Protein AF-A0A7D3X3Q4-F1 (afdb_monomer)

Structure (mmCIF, N/CA/C/O backb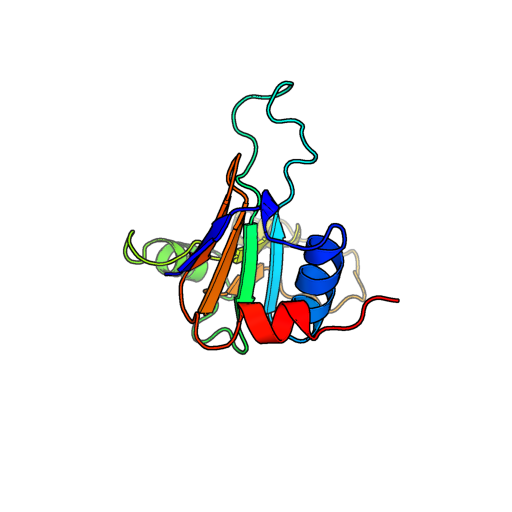one):
data_AF-A0A7D3X3Q4-F1
#
_entry.id   AF-A0A7D3X3Q4-F1
#
loop_
_atom_site.group_PDB
_atom_site.id
_atom_site.type_symbol
_atom_site.label_atom_id
_atom_site.label_alt_id
_atom_site.label_comp_id
_atom_site.label_asym_id
_atom_site.label_entity_id
_atom_site.label_seq_id
_atom_site.pdbx_PDB_ins_code
_atom_site.Cartn_x
_atom_site.Cartn_y
_atom_site.Cartn_z
_atom_site.occupancy
_atom_site.B_iso_or_equiv
_atom_site.auth_seq_id
_atom_site.auth_comp_id
_atom_site.auth_asym_id
_atom_site.auth_atom_id
_atom_site.pdbx_PDB_model_num
ATOM 1 N N . MET A 1 1 ? -12.467 11.290 3.700 1.00 89.56 1 MET A N 1
ATOM 2 C CA . MET A 1 1 ? -11.559 10.826 4.772 1.00 89.56 1 MET A CA 1
ATOM 3 C C . MET A 1 1 ? -12.382 10.516 6.009 1.00 89.56 1 MET A C 1
ATOM 5 O O . MET A 1 1 ? -13.394 11.176 6.209 1.00 89.56 1 MET A O 1
ATOM 9 N N . LEU A 1 2 ? -11.972 9.525 6.794 1.00 95.56 2 LEU A N 1
ATOM 10 C CA . LEU A 1 2 ? -12.601 9.103 8.043 1.00 95.56 2 LEU A CA 1
ATOM 11 C C . LEU A 1 2 ? -11.496 8.882 9.080 1.00 95.56 2 LEU A C 1
ATOM 13 O O . LEU A 1 2 ? -10.540 8.170 8.793 1.00 95.56 2 LEU A O 1
ATOM 17 N N . THR A 1 3 ? -11.635 9.459 10.270 1.00 97.50 3 THR A N 1
ATOM 18 C CA . THR A 1 3 ? -10.692 9.254 11.378 1.00 97.50 3 THR A CA 1
ATOM 19 C C . THR A 1 3 ? -11.380 8.470 12.483 1.00 97.50 3 THR A C 1
ATOM 21 O O . THR A 1 3 ? -12.476 8.833 12.907 1.00 97.50 3 THR A O 1
ATOM 24 N N . VAL A 1 4 ? -10.737 7.404 12.951 1.00 97.56 4 VAL A N 1
ATOM 25 C CA . VAL A 1 4 ? -11.272 6.489 13.963 1.00 97.56 4 VAL A CA 1
ATOM 26 C C . VAL A 1 4 ? -10.280 6.395 15.123 1.00 97.56 4 VAL A C 1
ATOM 28 O O . VAL A 1 4 ? -9.109 6.114 14.873 1.00 97.56 4 VAL A O 1
ATOM 31 N N . PRO A 1 5 ? -10.685 6.602 16.386 1.00 98.06 5 PRO A N 1
ATOM 32 C CA . PRO A 1 5 ? -9.786 6.412 17.523 1.00 98.06 5 PRO A CA 1
ATOM 33 C C . PRO A 1 5 ? -9.302 4.960 17.610 1.00 98.06 5 PRO A C 1
ATOM 35 O O . PRO A 1 5 ? -10.125 4.042 17.606 1.00 98.06 5 PRO A O 1
ATOM 38 N N . LEU A 1 6 ? -7.994 4.728 17.760 1.00 96.81 6 LEU A N 1
ATOM 39 C CA . LEU A 1 6 ? -7.444 3.370 17.882 1.00 96.81 6 LEU A CA 1
ATOM 40 C C . LEU A 1 6 ? -8.015 2.634 19.097 1.00 96.81 6 LEU A C 1
ATOM 42 O O . LEU A 1 6 ? -8.265 1.438 19.022 1.00 96.81 6 LEU A O 1
ATOM 46 N N . ALA A 1 7 ? -8.302 3.356 20.184 1.00 97.19 7 ALA A N 1
ATOM 47 C CA . ALA A 1 7 ? -8.920 2.800 21.388 1.00 97.19 7 ALA A CA 1
ATOM 48 C C . ALA A 1 7 ? -10.34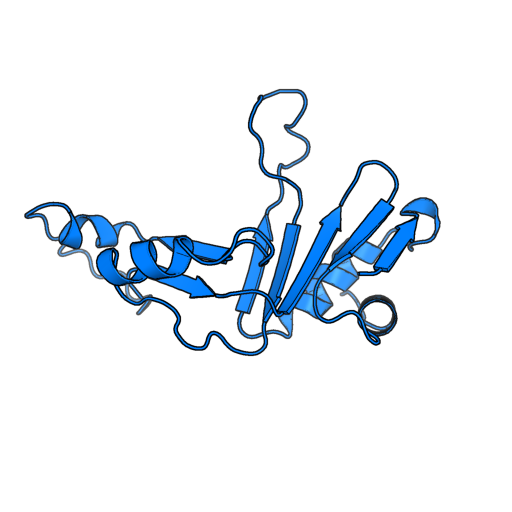8 2.256 21.171 1.00 97.19 7 ALA A C 1
ATOM 50 O O . ALA A 1 7 ? -10.846 1.516 22.013 1.00 97.19 7 ALA A O 1
ATOM 51 N N . SER A 1 8 ? -11.011 2.624 20.068 1.00 97.50 8 SER A N 1
ATOM 52 C CA . SER A 1 8 ? -12.341 2.111 19.706 1.00 97.50 8 SER A CA 1
ATOM 53 C C . SER A 1 8 ? -12.295 0.867 18.813 1.00 97.50 8 SER A C 1
ATOM 55 O O . SER A 1 8 ? -13.331 0.253 18.563 1.00 97.50 8 SER A O 1
ATOM 57 N N . LEU A 1 9 ? -11.109 0.496 18.321 1.00 97.88 9 LEU A N 1
ATOM 58 C CA . LEU A 1 9 ? -10.913 -0.652 17.445 1.00 97.88 9 LEU A CA 1
ATOM 59 C C . LEU A 1 9 ? -10.594 -1.907 18.271 1.00 97.88 9 LEU A C 1
ATOM 61 O O . LEU A 1 9 ? -9.938 -1.813 19.311 1.00 97.88 9 LEU A O 1
ATOM 65 N N . PRO A 1 10 ? -11.024 -3.098 17.820 1.00 97.38 10 PRO A N 1
ATOM 66 C CA . PRO A 1 10 ? -10.686 -4.339 18.502 1.00 97.38 10 PRO A CA 1
ATOM 67 C C . PRO A 1 10 ? -9.179 -4.626 18.414 1.00 97.38 10 PRO A C 1
ATOM 69 O O . PRO A 1 10 ? -8.492 -4.185 17.490 1.00 97.38 10 PRO A O 1
ATOM 72 N N . ALA A 1 11 ? -8.652 -5.401 19.364 1.00 96.06 11 ALA A N 1
ATOM 73 C CA . ALA A 1 11 ? -7.217 -5.698 19.446 1.00 96.06 11 ALA A CA 1
ATOM 74 C C . ALA A 1 11 ? -6.664 -6.416 18.197 1.00 96.06 11 ALA A C 1
ATOM 76 O O . ALA A 1 11 ? -5.496 -6.252 17.846 1.00 96.06 11 ALA A O 1
ATOM 77 N N . ASP A 1 12 ? -7.508 -7.179 17.502 1.00 96.94 12 ASP A N 1
ATOM 78 C CA . ASP A 1 12 ? -7.184 -7.911 16.276 1.00 96.94 12 ASP A CA 1
ATOM 79 C C . ASP A 1 12 ? -7.408 -7.090 14.991 1.00 96.94 12 ASP A C 1
ATOM 81 O O . ASP A 1 12 ? -7.201 -7.602 13.889 1.00 96.94 12 ASP A O 1
ATOM 85 N N . PHE A 1 13 ? -7.773 -5.806 15.100 1.00 97.69 13 PHE A N 1
ATOM 86 C CA . PHE A 1 13 ? -8.120 -4.954 13.960 1.00 97.69 13 PHE A CA 1
ATOM 87 C C . PHE A 1 13 ? -7.070 -4.978 12.846 1.00 97.69 13 PHE A C 1
ATOM 89 O O . PHE A 1 13 ? -7.409 -5.046 11.669 1.00 97.69 13 PHE A O 1
ATOM 96 N N . ARG A 1 14 ? -5.780 -4.945 13.201 1.00 96.00 14 ARG A N 1
ATOM 97 C CA . ARG A 1 14 ? -4.693 -4.975 12.212 1.00 96.00 14 ARG A CA 1
ATOM 98 C C . ARG A 1 14 ? -4.703 -6.267 11.395 1.00 96.00 14 ARG A C 1
ATOM 100 O O . ARG A 1 14 ? -4.497 -6.204 10.189 1.00 96.00 14 ARG A O 1
ATOM 107 N N . ALA A 1 15 ? -4.936 -7.413 12.033 1.00 97.50 15 ALA A N 1
ATOM 108 C CA . ALA A 1 15 ? -5.011 -8.692 11.335 1.00 97.50 15 ALA A CA 1
ATOM 109 C C . ALA A 1 15 ? -6.210 -8.707 10.377 1.00 97.50 15 ALA A C 1
ATOM 111 O O . ALA A 1 15 ? -6.056 -9.071 9.214 1.00 97.50 15 ALA A O 1
ATOM 112 N N . ARG A 1 16 ? -7.365 -8.196 10.825 1.00 98.56 16 ARG A N 1
ATOM 113 C CA . ARG A 1 16 ? -8.559 -8.059 9.981 1.00 98.56 16 ARG A CA 1
ATOM 114 C C . ARG A 1 16 ? -8.313 -7.137 8.792 1.00 98.56 16 ARG A C 1
ATOM 116 O O . ARG A 1 16 ? -8.665 -7.479 7.671 1.00 98.56 16 ARG A O 1
ATOM 123 N N . ALA A 1 17 ? -7.652 -6.001 9.014 1.00 98.31 17 ALA A N 1
ATOM 124 C CA . ALA A 1 17 ? -7.313 -5.046 7.962 1.00 98.31 17 ALA A CA 1
ATOM 125 C C . ALA A 1 17 ? -6.370 -5.655 6.916 1.00 98.31 17 ALA A C 1
ATOM 127 O O . ALA A 1 17 ? -6.576 -5.455 5.723 1.00 98.31 17 ALA A O 1
ATOM 128 N N . LEU A 1 18 ? -5.364 -6.424 7.345 1.00 98.00 18 LEU A N 1
ATOM 129 C CA . LEU A 1 18 ? -4.461 -7.128 6.430 1.00 98.00 18 LEU A CA 1
ATOM 130 C C . LEU A 1 18 ? -5.197 -8.207 5.629 1.00 98.00 18 LEU A C 1
ATOM 132 O O . LEU A 1 18 ? -4.995 -8.303 4.422 1.00 98.00 18 LEU A O 1
ATOM 136 N N . GLN A 1 19 ? -6.085 -8.969 6.270 1.00 98.25 19 GLN A N 1
ATOM 137 C CA . GLN A 1 19 ? -6.875 -9.999 5.599 1.00 98.25 19 GLN A CA 1
ATOM 138 C C . GLN A 1 19 ? -7.885 -9.404 4.608 1.00 98.25 19 GLN A C 1
ATOM 140 O O . GLN A 1 19 ? -8.053 -9.923 3.508 1.00 98.25 19 GLN A O 1
ATOM 145 N N . TRP A 1 20 ? -8.516 -8.287 4.968 1.00 98.25 20 TRP A N 1
ATOM 146 C CA . TRP A 1 20 ? -9.388 -7.517 4.084 1.00 98.25 20 TRP A CA 1
ATOM 147 C C . TRP A 1 20 ? -8.605 -7.007 2.871 1.00 98.25 20 TRP A C 1
ATOM 149 O O . TRP A 1 20 ? -9.015 -7.197 1.729 1.00 98.25 20 TRP A O 1
ATOM 159 N N . ALA A 1 21 ? -7.432 -6.419 3.106 1.00 98.19 21 ALA A N 1
ATOM 160 C CA . ALA A 1 21 ? -6.597 -5.875 2.045 1.00 98.19 21 ALA A CA 1
ATOM 161 C C . ALA A 1 21 ? -6.022 -6.952 1.112 1.00 98.19 21 ALA A C 1
ATOM 163 O O . ALA A 1 21 ? -5.812 -6.686 -0.069 1.00 98.19 21 ALA A O 1
ATOM 164 N N . ALA A 1 22 ? -5.810 -8.174 1.604 1.00 97.31 22 ALA A N 1
ATOM 165 C CA . ALA A 1 22 ? -5.371 -9.310 0.794 1.00 97.31 22 ALA A CA 1
ATOM 166 C C . ALA A 1 22 ? -6.402 -9.746 -0.267 1.00 97.31 22 ALA A C 1
ATOM 168 O O . ALA A 1 22 ? -6.058 -10.501 -1.173 1.00 97.31 22 ALA A O 1
ATOM 169 N N . GLN A 1 23 ? -7.649 -9.266 -0.189 1.00 97.00 23 GLN A N 1
ATOM 170 C CA . GLN A 1 23 ? -8.676 -9.511 -1.207 1.00 97.00 23 GLN A CA 1
ATOM 171 C C . GLN A 1 23 ? -8.496 -8.638 -2.460 1.00 97.00 23 GLN A C 1
ATOM 173 O O . GLN A 1 23 ? -9.148 -8.879 -3.476 1.00 97.00 23 GLN A O 1
ATOM 178 N N . PHE A 1 24 ? -7.625 -7.625 -2.406 1.00 97.94 24 PHE A N 1
ATOM 179 C CA . PHE A 1 24 ? -7.375 -6.715 -3.518 1.00 97.94 24 PHE A CA 1
ATOM 180 C C . PHE A 1 24 ? -6.197 -7.200 -4.373 1.00 97.94 24 PHE A C 1
ATOM 182 O O . PHE A 1 24 ? -5.169 -7.608 -3.828 1.00 97.94 24 PHE A O 1
ATOM 189 N N . PRO A 1 25 ? -6.283 -7.092 -5.713 1.00 97.06 25 PRO A N 1
ATOM 190 C CA . PRO A 1 25 ? -5.182 -7.453 -6.607 1.00 97.06 25 PRO A CA 1
ATOM 191 C C . PRO A 1 25 ? -3.965 -6.532 -6.449 1.00 97.06 25 PRO A C 1
ATOM 193 O O . PRO A 1 25 ? -2.845 -6.924 -6.777 1.00 97.06 25 PRO A O 1
ATOM 196 N N . HIS A 1 26 ? -4.164 -5.313 -5.941 1.00 97.88 26 HIS A N 1
ATOM 197 C CA . HIS A 1 26 ? -3.084 -4.404 -5.588 1.00 97.88 26 HIS A CA 1
ATOM 198 C C . HIS A 1 26 ? -3.191 -4.038 -4.115 1.00 97.88 26 HIS A C 1
ATOM 200 O O . HIS A 1 26 ? -4.142 -3.384 -3.687 1.00 97.88 26 HIS A O 1
ATOM 206 N N . CYS A 1 27 ? -2.196 -4.471 -3.349 1.00 97.62 27 CYS A N 1
ATOM 207 C CA . CYS A 1 27 ? -2.094 -4.246 -1.920 1.00 97.62 27 CYS A CA 1
ATOM 208 C C . CYS A 1 27 ? -0.630 -3.981 -1.566 1.00 97.62 27 CYS A C 1
ATOM 210 O O . CYS A 1 27 ? 0.268 -4.689 -2.025 1.00 97.62 27 CYS A O 1
ATOM 212 N N . ALA A 1 28 ? -0.388 -2.957 -0.755 1.00 97.38 28 ALA A N 1
ATOM 213 C CA . ALA A 1 28 ? 0.925 -2.661 -0.207 1.00 97.38 28 ALA A CA 1
ATOM 214 C C . ALA A 1 28 ? 0.802 -2.305 1.271 1.00 97.38 28 ALA A C 1
ATOM 216 O O . ALA A 1 28 ? -0.050 -1.504 1.661 1.00 97.38 28 ALA A O 1
ATOM 217 N N . TYR A 1 29 ? 1.685 -2.882 2.083 1.00 96.81 29 TYR A N 1
ATOM 218 C CA . TYR A 1 29 ? 1.764 -2.597 3.505 1.00 96.81 29 TYR A CA 1
ATOM 219 C C . TYR A 1 29 ? 3.175 -2.163 3.891 1.00 96.81 29 TYR A C 1
ATOM 221 O O . TYR A 1 29 ? 4.121 -2.947 3.835 1.00 96.81 29 TYR A O 1
ATOM 229 N N . TYR A 1 30 ? 3.305 -0.904 4.294 1.00 94.19 30 TYR A N 1
ATOM 230 C CA . TYR A 1 30 ? 4.548 -0.314 4.766 1.00 94.19 30 TYR A CA 1
ATOM 231 C C . TYR A 1 30 ? 4.523 -0.285 6.291 1.00 94.19 30 TYR A C 1
ATOM 233 O O . TYR A 1 30 ? 3.704 0.407 6.895 1.00 94.19 30 TYR A O 1
ATOM 241 N N . GLU A 1 31 ? 5.413 -1.048 6.919 1.00 91.50 31 GLU A N 1
ATOM 242 C CA . GLU A 1 31 ? 5.515 -1.169 8.372 1.00 91.50 31 GLU A CA 1
ATOM 243 C C . GLU A 1 31 ? 6.915 -0.740 8.838 1.00 91.50 31 GLU A C 1
ATOM 245 O O . GLU A 1 31 ? 7.895 -1.405 8.501 1.00 91.50 31 GLU A O 1
ATOM 250 N N . PRO A 1 32 ? 7.039 0.330 9.646 1.00 89.44 32 PRO A N 1
ATOM 251 C CA . PRO A 1 32 ? 8.327 0.757 10.196 1.00 89.44 32 PRO A CA 1
ATOM 252 C C . PRO A 1 32 ? 8.884 -0.173 11.287 1.00 89.44 32 PRO A C 1
ATOM 254 O O . PRO A 1 32 ? 9.965 0.088 11.809 1.00 89.44 32 PRO A O 1
ATOM 257 N N . ASN A 1 33 ? 8.155 -1.221 11.682 1.00 87.25 33 ASN A N 1
ATOM 258 C CA . ASN A 1 33 ? 8.521 -2.189 12.721 1.00 87.25 33 ASN A CA 1
ATOM 259 C C . ASN A 1 33 ? 8.849 -1.527 14.068 1.00 87.25 33 ASN A C 1
ATOM 261 O O . ASN A 1 33 ? 9.713 -1.985 14.810 1.00 87.25 33 ASN A O 1
ATOM 265 N N . ASN A 1 34 ? 8.155 -0.428 14.380 1.00 80.25 34 ASN A N 1
ATOM 266 C CA . ASN A 1 34 ? 8.379 0.395 15.574 1.00 80.25 34 ASN A CA 1
ATOM 267 C C . ASN A 1 34 ? 9.832 0.907 15.725 1.00 80.25 34 ASN A C 1
ATOM 269 O O . ASN A 1 34 ? 10.247 1.276 16.820 1.00 80.25 34 ASN A O 1
ATOM 273 N N . LEU A 1 35 ? 10.596 0.994 14.629 1.00 81.88 35 LEU A N 1
ATOM 274 C CA . LEU A 1 35 ? 11.981 1.492 14.621 1.00 81.88 35 LEU A CA 1
ATOM 275 C C . LEU A 1 35 ? 12.078 3.026 14.572 1.00 81.88 35 LEU A C 1
ATOM 277 O O . LEU A 1 35 ? 13.153 3.589 14.390 1.00 81.88 35 LEU A O 1
ATOM 281 N N . GLN A 1 36 ? 10.958 3.723 14.762 1.00 72.00 36 GLN A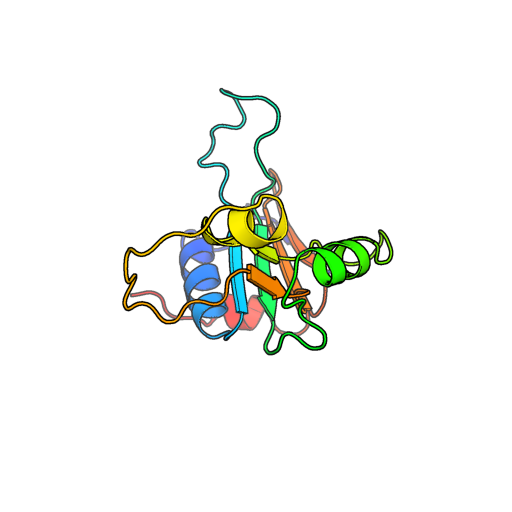 N 1
ATOM 282 C CA . GLN A 1 36 ? 10.887 5.187 14.720 1.00 72.00 36 GLN A CA 1
ATOM 283 C C . GLN A 1 36 ? 11.795 5.851 15.766 1.00 72.00 36 GLN A C 1
ATOM 285 O O . GLN A 1 36 ? 12.304 6.942 15.531 1.00 72.00 36 GLN A O 1
ATOM 290 N N . ALA A 1 37 ? 12.026 5.186 16.903 1.00 70.94 37 ALA A N 1
ATOM 291 C CA . ALA A 1 37 ? 12.923 5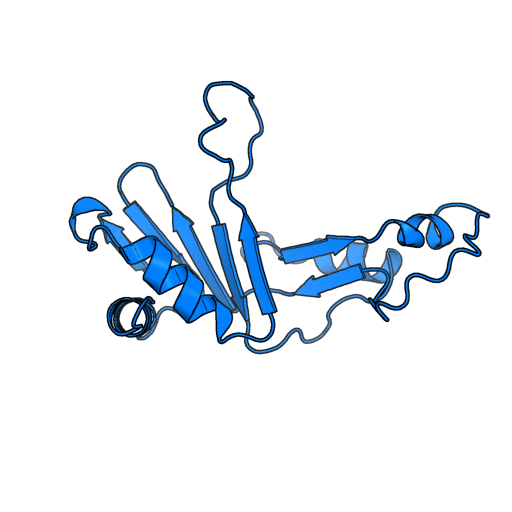.672 17.950 1.00 70.94 37 ALA A CA 1
ATOM 292 C C . ALA A 1 37 ? 14.412 5.396 17.664 1.00 70.94 37 ALA A C 1
ATOM 294 O O . ALA A 1 37 ? 15.269 6.080 18.216 1.00 70.94 37 ALA A O 1
ATOM 295 N N . SER A 1 38 ? 14.733 4.396 16.834 1.00 73.00 38 SER A N 1
ATOM 296 C CA . SER A 1 38 ? 16.111 3.958 16.567 1.00 73.00 38 SER A CA 1
ATOM 297 C C . SER A 1 38 ? 16.678 4.476 15.244 1.00 73.00 38 SER A C 1
ATOM 299 O O . SER A 1 38 ? 17.895 4.467 15.072 1.00 73.00 38 SER A O 1
ATOM 301 N N . ALA A 1 39 ? 15.832 4.959 14.329 1.00 70.75 39 ALA A N 1
ATOM 302 C CA . ALA A 1 39 ? 16.259 5.583 13.084 1.00 70.75 39 ALA A CA 1
ATOM 303 C C . ALA A 1 39 ? 15.300 6.704 12.654 1.00 70.75 39 ALA A C 1
ATOM 305 O O . ALA A 1 39 ? 14.097 6.496 12.472 1.00 70.75 39 ALA A O 1
ATOM 306 N N . ALA A 1 40 ? 15.853 7.899 12.437 1.00 67.44 40 ALA A N 1
ATOM 307 C CA . ALA A 1 40 ? 15.136 8.971 11.758 1.00 67.44 40 ALA A CA 1
ATOM 308 C C . ALA A 1 40 ? 14.845 8.573 10.298 1.00 67.44 40 ALA A C 1
ATOM 310 O O . ALA A 1 40 ? 15.640 7.875 9.670 1.00 67.44 40 ALA A O 1
ATOM 311 N N . GLY A 1 41 ? 13.714 9.028 9.751 1.00 69.19 41 GLY A N 1
ATOM 312 C CA . GLY A 1 41 ? 13.346 8.778 8.350 1.00 69.19 41 GLY A CA 1
ATOM 313 C C . GLY A 1 41 ? 12.669 7.431 8.073 1.00 69.19 41 GLY A C 1
ATOM 314 O O . GLY A 1 41 ? 12.592 7.018 6.920 1.00 69.19 41 GLY A O 1
ATOM 315 N N . THR A 1 42 ? 12.163 6.740 9.099 1.00 78.12 42 THR A N 1
ATOM 316 C CA . THR A 1 42 ? 11.300 5.565 8.892 1.00 78.12 42 THR A CA 1
ATOM 317 C C . THR A 1 42 ? 9.985 5.953 8.211 1.00 78.12 42 THR A C 1
ATOM 319 O O . THR A 1 42 ? 9.465 7.054 8.390 1.00 78.12 42 THR A O 1
ATOM 322 N N . PHE A 1 43 ? 9.440 5.037 7.411 1.00 81.44 43 PHE A N 1
ATOM 323 C CA . PHE A 1 43 ? 8.195 5.271 6.685 1.00 81.44 43 PHE A CA 1
ATOM 324 C C . PHE A 1 43 ? 6.986 5.341 7.630 1.00 81.44 43 PHE A C 1
ATOM 326 O O . PHE A 1 43 ? 6.920 4.640 8.644 1.00 81.44 43 PHE A O 1
ATOM 333 N N . THR A 1 44 ? 5.989 6.151 7.269 1.00 87.00 44 THR A N 1
ATOM 334 C CA . THR A 1 44 ? 4.671 6.130 7.919 1.00 87.00 44 THR A CA 1
ATOM 335 C C . THR A 1 44 ? 4.035 4.755 7.740 1.00 87.00 44 THR A C 1
ATOM 337 O O . THR A 1 44 ? 4.034 4.216 6.632 1.00 87.00 44 THR A O 1
ATOM 340 N N . ARG A 1 45 ? 3.455 4.197 8.813 1.00 92.94 45 ARG A N 1
ATOM 341 C CA . ARG A 1 45 ? 2.710 2.938 8.717 1.00 92.94 45 ARG A CA 1
ATOM 342 C C . ARG A 1 45 ? 1.476 3.142 7.834 1.00 92.94 45 ARG A C 1
ATOM 344 O O . ARG A 1 45 ? 0.570 3.890 8.208 1.00 92.94 45 ARG A O 1
ATOM 351 N N . LEU A 1 46 ? 1.450 2.462 6.692 1.00 96.31 46 LEU A N 1
ATOM 352 C CA . LEU A 1 46 ? 0.451 2.629 5.637 1.00 96.31 46 LEU A CA 1
ATOM 353 C C . LEU A 1 46 ? 0.021 1.267 5.092 1.00 96.31 46 LEU A C 1
ATOM 355 O O . LEU A 1 46 ? 0.867 0.461 4.722 1.00 96.31 46 LEU A O 1
ATOM 359 N N . LEU A 1 47 ? -1.287 1.049 4.985 1.00 98.06 47 LEU A N 1
ATOM 360 C CA . LEU A 1 47 ? -1.893 -0.020 4.192 1.00 98.06 47 LEU A CA 1
ATOM 361 C C . LEU A 1 47 ? -2.670 0.612 3.039 1.00 98.06 47 LEU A C 1
ATOM 363 O O . LEU A 1 47 ? -3.530 1.458 3.270 1.00 98.06 47 LEU A O 1
ATOM 367 N N . ALA A 1 48 ? -2.354 0.225 1.814 1.00 98.12 48 ALA A N 1
ATOM 368 C CA . ALA A 1 48 ? -2.865 0.845 0.601 1.00 98.12 48 ALA A CA 1
ATOM 369 C C . ALA A 1 48 ? -3.410 -0.230 -0.340 1.00 98.12 48 ALA A C 1
ATOM 371 O O . ALA A 1 48 ? -2.719 -1.218 -0.594 1.00 98.12 48 ALA A O 1
ATOM 372 N N . VAL A 1 49 ? -4.627 -0.038 -0.854 1.00 98.50 49 VAL A N 1
ATOM 373 C CA . VAL A 1 49 ? -5.290 -1.008 -1.737 1.00 98.50 49 VAL A CA 1
ATOM 374 C C . VAL A 1 49 ? -5.916 -0.354 -2.962 1.00 98.50 49 VAL A C 1
ATOM 376 O O . VAL A 1 49 ? -6.358 0.798 -2.912 1.00 98.50 49 VAL A O 1
ATOM 379 N N . ALA A 1 50 ? -5.967 -1.102 -4.062 1.00 98.00 50 ALA A N 1
ATOM 380 C CA . ALA A 1 50 ? -6.742 -0.756 -5.246 1.00 98.00 50 ALA A CA 1
ATOM 381 C C . ALA A 1 50 ? -7.260 -2.017 -5.965 1.00 98.00 50 ALA A C 1
ATOM 383 O O . ALA A 1 50 ? -6.558 -3.032 -6.018 1.00 98.00 50 ALA A O 1
ATOM 384 N N . PRO A 1 51 ? -8.465 -1.964 -6.560 1.00 97.06 51 PRO A N 1
ATOM 385 C CA . PRO A 1 51 ? -8.998 -3.044 -7.388 1.00 97.06 51 PRO A CA 1
ATOM 386 C C . PRO A 1 51 ? -8.345 -3.109 -8.779 1.00 97.06 51 PRO A C 1
ATOM 388 O O . PRO A 1 51 ? -8.427 -4.137 -9.445 1.00 97.06 51 PRO A O 1
ATOM 391 N N . ALA A 1 52 ? -7.705 -2.026 -9.228 1.00 96.69 52 ALA A N 1
ATOM 392 C CA . ALA A 1 52 ? -7.016 -1.935 -10.511 1.00 96.69 52 ALA A CA 1
ATOM 393 C C . ALA A 1 52 ? -5.867 -0.913 -10.451 1.00 96.69 52 ALA A C 1
ATOM 395 O O . ALA A 1 52 ? -5.811 -0.082 -9.547 1.00 96.69 52 ALA A O 1
ATOM 396 N N . ALA A 1 53 ? -4.965 -0.959 -11.433 1.00 95.75 53 ALA A N 1
ATOM 397 C CA . ALA A 1 53 ? -3.845 -0.026 -11.568 1.00 95.75 53 ALA A CA 1
ATOM 398 C C . ALA A 1 53 ? -3.816 0.609 -12.977 1.00 95.75 53 ALA A C 1
ATOM 400 O O . ALA A 1 53 ? -2.910 0.338 -13.768 1.00 95.75 53 ALA A O 1
ATOM 401 N N . PRO A 1 54 ? -4.833 1.410 -13.350 1.00 94.31 54 PRO A N 1
ATOM 402 C CA . PRO A 1 54 ? -4.875 2.038 -14.666 1.00 94.31 54 PRO A CA 1
ATOM 403 C C . PRO A 1 54 ? -3.706 3.012 -14.842 1.00 94.31 54 PRO A C 1
ATOM 405 O O . PRO A 1 54 ? -3.428 3.829 -13.966 1.00 94.31 54 PRO A O 1
ATOM 408 N N . GLY A 1 55 ? -3.031 2.931 -15.990 1.00 92.38 55 GLY A N 1
ATOM 409 C CA . GLY A 1 55 ? -1.875 3.782 -16.280 1.00 92.38 55 GLY A CA 1
ATOM 410 C C . GLY A 1 55 ? -0.651 3.485 -15.411 1.00 92.38 55 GLY A C 1
ATOM 411 O O . GLY A 1 55 ? 0.209 4.354 -15.281 1.00 92.38 55 GLY A O 1
ATOM 412 N N . ALA A 1 56 ? -0.576 2.293 -14.804 1.00 95.12 56 ALA A N 1
ATOM 413 C CA . ALA A 1 56 ? 0.625 1.841 -14.115 1.00 95.12 56 ALA A CA 1
ATOM 414 C C . ALA A 1 56 ? 1.834 1.886 -15.067 1.00 95.12 56 ALA A C 1
ATOM 416 O O . ALA A 1 56 ? 1.727 1.410 -16.202 1.00 95.12 56 ALA A O 1
ATOM 417 N N . PRO A 1 57 ? 2.972 2.440 -14.623 1.00 96.31 57 PRO A N 1
ATOM 418 C CA . PRO A 1 57 ? 4.168 2.504 -15.441 1.00 96.31 57 PRO A CA 1
ATOM 419 C C . PRO A 1 57 ? 4.741 1.104 -15.655 1.00 96.31 57 PRO A C 1
ATOM 421 O O . PRO A 1 57 ? 4.584 0.213 -14.818 1.00 96.31 57 PRO A O 1
ATOM 424 N N . THR A 1 58 ? 5.462 0.943 -16.756 1.00 94.69 58 THR A N 1
ATOM 425 C CA . THR A 1 58 ? 6.175 -0.289 -17.121 1.00 94.69 58 THR A CA 1
ATOM 426 C C . THR A 1 58 ? 7.677 -0.077 -17.323 1.00 94.69 58 THR A C 1
ATOM 428 O O . THR A 1 58 ? 8.411 -1.050 -17.469 1.00 94.69 58 THR A O 1
ATOM 431 N N . SER A 1 59 ? 8.139 1.179 -17.277 1.00 94.31 59 SER A N 1
ATOM 432 C CA . SER A 1 59 ? 9.545 1.595 -17.408 1.00 94.31 59 SER A CA 1
ATOM 433 C C . SER A 1 59 ? 9.880 2.763 -16.472 1.00 94.31 59 SER A C 1
ATOM 435 O O . SER A 1 59 ? 8.979 3.445 -15.971 1.00 94.31 59 SER A O 1
ATOM 437 N N . LEU A 1 60 ? 11.168 3.039 -16.240 1.00 93.81 60 LEU A N 1
ATOM 438 C CA . LEU A 1 60 ? 11.612 4.174 -15.416 1.00 93.81 60 LEU A CA 1
ATOM 439 C C . LEU A 1 60 ? 11.170 5.530 -15.979 1.00 93.81 60 LEU A C 1
ATOM 441 O O . LEU A 1 60 ? 10.845 6.451 -15.221 1.00 93.81 60 LEU A O 1
ATOM 445 N N . ALA A 1 61 ? 11.144 5.654 -17.307 1.00 92.38 61 ALA A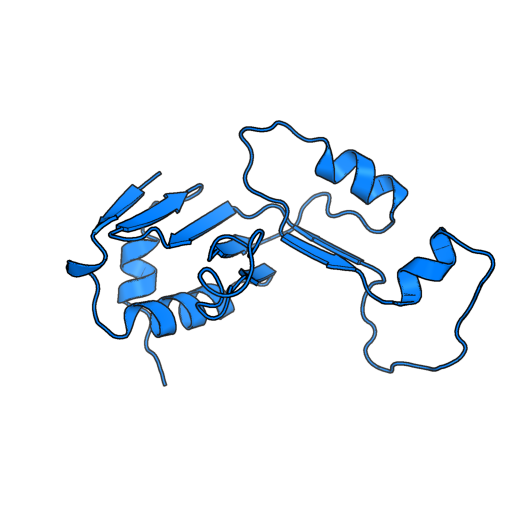 N 1
ATOM 446 C CA . ALA A 1 61 ? 10.705 6.871 -17.981 1.00 92.38 61 ALA A CA 1
ATOM 447 C C . ALA A 1 61 ? 9.225 7.167 -17.683 1.00 92.38 61 ALA A C 1
ATOM 449 O O . ALA A 1 61 ? 8.880 8.282 -17.290 1.00 92.38 61 ALA A O 1
ATOM 450 N N . GLU A 1 62 ? 8.362 6.152 -17.792 1.00 95.31 62 GLU A N 1
ATOM 451 C CA . GLU A 1 62 ? 6.945 6.265 -17.431 1.00 95.31 62 GLU A CA 1
ATOM 452 C C . GLU A 1 62 ? 6.758 6.485 -15.929 1.00 95.31 62 GLU A C 1
ATOM 454 O O . GLU A 1 62 ? 5.920 7.289 -15.525 1.00 95.31 62 GLU A O 1
ATOM 459 N N . LEU A 1 63 ? 7.558 5.809 -15.095 1.00 95.50 63 LEU A N 1
ATOM 460 C CA . LEU A 1 63 ? 7.487 5.943 -13.643 1.00 95.50 63 LEU A CA 1
ATOM 461 C C . LEU A 1 63 ? 7.739 7.385 -13.201 1.00 95.50 63 LEU A C 1
ATOM 463 O O . LEU A 1 63 ? 7.036 7.876 -12.323 1.00 95.50 63 LEU A O 1
ATOM 467 N N . THR A 1 64 ? 8.692 8.078 -13.825 1.00 91.81 64 THR A N 1
ATOM 468 C CA . THR A 1 64 ? 8.993 9.480 -13.499 1.00 91.81 64 THR A CA 1
ATOM 469 C C . THR A 1 64 ? 7.750 10.355 -13.683 1.00 91.81 64 THR A C 1
ATOM 471 O O . THR A 1 64 ? 7.294 10.994 -12.737 1.00 91.81 64 THR A O 1
ATOM 474 N N . ALA A 1 65 ? 7.117 10.284 -14.858 1.00 91.12 65 ALA A N 1
ATOM 475 C CA . ALA A 1 65 ? 5.889 11.029 -15.143 1.00 91.12 65 ALA A CA 1
ATOM 476 C C . ALA A 1 65 ? 4.712 10.605 -14.243 1.00 91.12 65 ALA A C 1
ATOM 478 O O . ALA A 1 65 ? 3.889 11.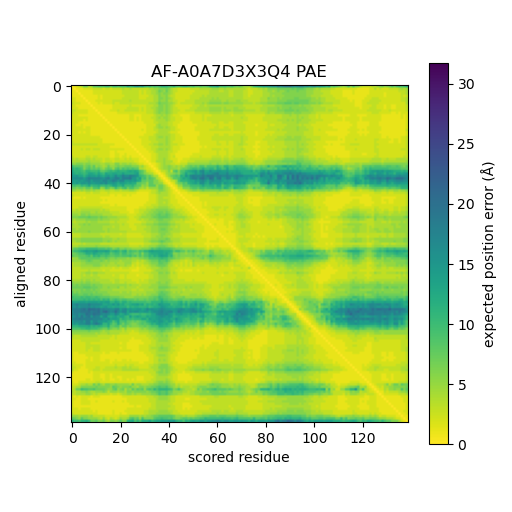429 -13.846 1.00 91.12 65 ALA A O 1
ATOM 479 N N . TYR A 1 66 ? 4.633 9.319 -13.902 1.00 93.31 66 TYR A N 1
ATOM 480 C CA . TYR A 1 66 ? 3.598 8.769 -13.030 1.00 93.31 66 TYR A CA 1
ATOM 481 C C . TYR A 1 66 ? 3.701 9.282 -11.578 1.00 93.31 66 TYR A C 1
ATOM 483 O O . TYR A 1 66 ? 2.680 9.511 -10.911 1.00 93.31 66 TYR A O 1
ATOM 491 N N . LEU A 1 67 ? 4.927 9.477 -11.080 1.00 91.69 67 LEU A N 1
ATOM 492 C CA . LEU A 1 67 ? 5.198 9.996 -9.737 1.00 91.69 67 LEU A CA 1
ATOM 493 C C . LEU A 1 67 ? 4.967 11.510 -9.624 1.00 91.69 67 LEU A C 1
ATOM 495 O O . LEU A 1 67 ? 4.522 11.956 -8.569 1.00 91.69 67 LEU A O 1
ATOM 499 N N . ASP A 1 68 ? 5.154 12.268 -10.707 1.00 88.75 68 ASP A N 1
ATOM 500 C CA . ASP A 1 68 ? 4.980 13.733 -10.768 1.00 88.75 68 ASP A CA 1
ATOM 501 C C . ASP A 1 68 ? 3.516 14.219 -10.698 1.00 88.75 68 ASP A C 1
ATOM 503 O O . ASP A 1 68 ? 3.210 15.396 -10.910 1.00 88.75 68 ASP A O 1
ATOM 507 N N . GLY A 1 69 ? 2.564 13.331 -10.404 1.00 80.50 69 GLY A N 1
ATOM 508 C CA . GLY A 1 69 ? 1.163 13.724 -10.313 1.00 80.50 69 GLY A CA 1
ATOM 509 C C . GLY A 1 69 ? 0.854 14.632 -9.105 1.00 80.50 69 GLY A C 1
ATOM 510 O O . GLY A 1 69 ? 1.660 14.779 -8.188 1.00 80.50 69 GLY A O 1
ATOM 511 N N . PRO A 1 70 ? -0.356 15.218 -9.054 1.00 84.81 70 PRO A N 1
ATOM 512 C CA . PRO A 1 70 ? -0.709 16.238 -8.070 1.00 84.81 70 PRO A CA 1
ATOM 513 C C . PRO A 1 70 ? -0.446 15.836 -6.604 1.00 84.81 70 PRO A C 1
ATOM 515 O O . PRO A 1 70 ? -0.766 14.707 -6.218 1.00 84.81 70 PRO A O 1
ATOM 518 N N . PRO A 1 71 ? 0.025 16.765 -5.748 1.00 80.06 71 PRO A N 1
ATOM 519 C CA . PRO A 1 71 ? 0.433 16.471 -4.368 1.00 80.06 71 PRO A CA 1
ATOM 520 C C . PRO A 1 71 ? -0.722 16.084 -3.430 1.00 80.06 71 PRO A C 1
ATOM 522 O O . PRO A 1 71 ? -0.482 15.594 -2.333 1.00 80.06 71 PRO A O 1
ATOM 525 N N . HIS A 1 72 ? -1.976 16.308 -3.835 1.00 83.00 72 HIS A N 1
ATOM 526 C CA . HIS A 1 72 ? -3.160 15.921 -3.058 1.00 83.00 72 HIS A CA 1
ATOM 527 C C . HIS A 1 72 ? -3.558 14.450 -3.252 1.00 83.00 72 HIS A C 1
ATOM 529 O O . HIS A 1 72 ? -4.427 13.947 -2.539 1.00 83.00 72 HIS A O 1
ATOM 535 N N . LEU A 1 73 ? -2.970 13.769 -4.239 1.00 86.19 73 LEU A N 1
ATOM 536 C CA . LEU A 1 73 ? -3.211 12.352 -4.471 1.00 86.19 73 LEU A CA 1
ATOM 537 C C . LEU A 1 73 ? -2.458 11.503 -3.438 1.00 86.19 73 LEU A C 1
ATOM 539 O O . LEU A 1 73 ? -1.396 11.909 -2.960 1.00 86.19 73 LEU A O 1
ATOM 543 N N . PRO A 1 74 ? -2.973 10.308 -3.107 1.00 90.00 74 PRO A N 1
ATOM 544 C CA . PRO A 1 74 ? -2.269 9.401 -2.215 1.00 90.00 74 PRO A CA 1
ATOM 545 C C . PRO A 1 74 ? -0.905 8.963 -2.795 1.00 90.00 74 PRO A C 1
ATOM 547 O O . PRO A 1 74 ? -0.638 9.121 -3.997 1.00 90.00 74 PRO A O 1
ATOM 550 N N . PRO A 1 75 ? -0.016 8.410 -1.949 1.00 91.31 75 PRO A N 1
ATOM 551 C CA . PRO A 1 75 ? 1.275 7.905 -2.394 1.00 91.31 75 PRO A CA 1
ATOM 552 C C . PRO A 1 75 ? 1.099 6.764 -3.400 1.00 91.31 75 PRO A C 1
ATOM 554 O O . PRO A 1 75 ? 0.224 5.912 -3.251 1.00 91.31 75 PRO A O 1
ATOM 557 N N . ARG A 1 76 ? 1.963 6.737 -4.417 1.00 93.94 76 ARG A N 1
ATOM 558 C CA . ARG A 1 76 ? 2.018 5.652 -5.402 1.00 93.94 76 ARG A CA 1
ATOM 559 C C . ARG A 1 76 ? 2.765 4.496 -4.763 1.00 93.94 76 ARG A C 1
ATOM 561 O O . ARG A 1 76 ? 3.911 4.654 -4.353 1.00 93.94 76 ARG A O 1
ATOM 568 N N . CYS A 1 77 ? 2.100 3.359 -4.652 1.00 95.69 77 CYS A N 1
ATOM 569 C CA . CYS A 1 77 ? 2.636 2.190 -3.973 1.00 95.69 77 CYS A CA 1
ATOM 570 C C . CYS A 1 77 ? 3.146 1.197 -5.012 1.00 95.69 77 CYS A C 1
ATOM 572 O O . CYS A 1 77 ? 2.539 1.055 -6.071 1.00 95.69 77 CYS A O 1
ATOM 574 N N . GLY A 1 78 ? 4.258 0.521 -4.739 1.00 95.19 78 GLY A N 1
ATOM 575 C CA . GLY A 1 78 ? 4.879 -0.347 -5.731 1.00 95.19 78 GLY A CA 1
ATOM 576 C C . GLY A 1 78 ? 6.261 -0.847 -5.353 1.00 95.19 78 GLY A C 1
ATOM 577 O O . GLY A 1 78 ? 6.701 -0.699 -4.210 1.00 95.19 78 GLY A O 1
ATOM 578 N N . PHE A 1 79 ? 6.933 -1.438 -6.336 1.00 95.19 79 PHE A N 1
ATOM 579 C CA . PHE A 1 79 ? 8.291 -1.946 -6.222 1.00 95.19 79 PHE A CA 1
ATOM 580 C C . PHE A 1 79 ? 9.090 -1.743 -7.511 1.00 95.19 79 PHE A C 1
ATOM 582 O O . PHE A 1 79 ? 8.548 -1.638 -8.613 1.00 95.19 79 PHE A O 1
ATOM 589 N N . LEU A 1 80 ? 10.409 -1.766 -7.340 1.00 95.25 80 LEU A N 1
ATOM 590 C CA . LEU A 1 80 ? 11.399 -1.900 -8.399 1.00 95.25 80 LEU A CA 1
ATOM 591 C C . LEU A 1 80 ? 12.135 -3.216 -8.170 1.00 95.25 80 LEU A C 1
ATOM 593 O O . LEU A 1 80 ? 12.559 -3.503 -7.049 1.00 95.25 80 LEU A O 1
ATOM 597 N N . THR A 1 81 ? 12.288 -4.018 -9.215 1.00 92.44 81 THR A N 1
ATOM 598 C CA . THR A 1 81 ? 13.161 -5.192 -9.158 1.00 92.44 81 THR A CA 1
ATOM 599 C C . THR A 1 81 ? 14.604 -4.790 -9.439 1.00 92.44 81 THR A C 1
ATOM 601 O O . THR A 1 81 ? 14.887 -3.707 -9.949 1.00 92.44 81 THR A O 1
ATOM 604 N N . TYR A 1 82 ? 15.538 -5.692 -9.145 1.00 89.25 82 TYR A N 1
ATOM 605 C CA . TYR A 1 82 ? 16.952 -5.471 -9.441 1.00 89.25 82 TYR A CA 1
ATOM 606 C C . TYR A 1 82 ? 17.246 -5.332 -10.947 1.00 89.25 82 TYR A C 1
ATOM 608 O O . TYR A 1 82 ? 18.187 -4.636 -11.329 1.00 89.25 82 TYR A O 1
ATOM 616 N N . ASP A 1 83 ? 16.431 -5.945 -11.812 1.00 88.38 83 ASP A N 1
ATOM 617 C CA . ASP A 1 83 ? 16.627 -5.900 -13.266 1.00 88.38 83 ASP A CA 1
ATOM 618 C C . ASP A 1 83 ? 16.404 -4.508 -13.867 1.00 88.38 83 ASP A C 1
ATOM 620 O O . ASP A 1 83 ? 16.868 -4.250 -14.980 1.00 88.38 83 ASP A O 1
ATOM 624 N N . ILE A 1 84 ? 15.814 -3.576 -13.108 1.00 90.94 84 ILE A N 1
ATOM 625 C CA . ILE A 1 84 ? 15.665 -2.179 -13.526 1.00 90.94 84 ILE A CA 1
ATOM 626 C C . ILE A 1 84 ? 17.007 -1.505 -13.848 1.00 90.94 84 ILE A C 1
ATOM 628 O O . ILE A 1 84 ? 17.062 -0.559 -14.629 1.00 90.94 84 ILE A O 1
ATOM 632 N N . LYS A 1 85 ? 18.120 -2.031 -13.314 1.00 90.62 85 LYS A N 1
ATOM 633 C CA . LYS A 1 85 ? 19.479 -1.581 -13.648 1.00 90.62 85 LYS A CA 1
ATOM 634 C C . LYS A 1 85 ? 19.761 -1.588 -15.156 1.00 90.62 85 LYS A C 1
ATOM 636 O O . LYS A 1 85 ? 20.574 -0.796 -15.611 1.00 90.62 85 LYS A O 1
ATOM 641 N N . ASN A 1 86 ? 19.108 -2.472 -15.915 1.00 88.38 86 ASN A N 1
ATOM 642 C CA . ASN A 1 86 ? 19.322 -2.621 -17.355 1.00 88.38 86 ASN A CA 1
ATOM 643 C C . ASN A 1 86 ? 18.758 -1.425 -18.156 1.00 88.38 86 ASN A C 1
ATOM 645 O O . ASN A 1 86 ? 19.105 -1.262 -19.319 1.00 88.38 86 ASN A O 1
ATOM 649 N N . GLU A 1 87 ? 17.883 -0.605 -17.556 1.00 89.19 87 GLU A N 1
ATOM 650 C CA . GLU A 1 87 ? 17.399 0.654 -18.148 1.00 89.19 87 GLU A CA 1
ATOM 651 C C . GLU A 1 87 ? 18.317 1.850 -17.836 1.00 89.19 87 GLU A C 1
ATOM 653 O O . GLU A 1 87 ? 18.257 2.865 -18.526 1.00 89.19 87 GLU A O 1
ATOM 658 N N . ILE A 1 88 ? 19.154 1.744 -16.798 1.00 89.38 88 ILE A N 1
ATOM 659 C CA . ILE A 1 88 ? 20.040 2.824 -16.332 1.00 89.38 88 ILE A CA 1
ATOM 660 C C . ILE A 1 88 ? 21.453 2.647 -16.897 1.00 89.38 88 ILE A C 1
ATOM 662 O O . ILE A 1 88 ? 22.103 3.616 -17.277 1.00 89.38 88 ILE A O 1
ATOM 666 N N . GLU A 1 89 ? 21.922 1.403 -16.963 1.00 89.81 89 GLU A N 1
ATOM 667 C CA . GLU A 1 89 ? 23.296 1.041 -17.297 1.00 89.81 89 GLU A CA 1
ATOM 668 C C . GLU A 1 89 ? 23.333 0.022 -18.441 1.00 89.81 89 GLU A C 1
ATOM 670 O O . GLU A 1 89 ? 22.405 -0.765 -18.627 1.00 89.81 89 GLU A O 1
ATOM 675 N N . ALA A 1 90 ? 24.461 -0.055 -19.154 1.00 86.19 90 ALA A N 1
ATOM 676 C CA . ALA A 1 90 ? 24.717 -1.083 -20.169 1.00 86.19 90 ALA A CA 1
ATOM 677 C C . ALA A 1 90 ? 25.061 -2.451 -19.535 1.00 86.19 90 ALA A C 1
ATOM 679 O O . ALA A 1 90 ? 26.124 -3.026 -19.774 1.00 86.19 90 ALA A O 1
ATOM 680 N N . LEU A 1 91 ? 24.175 -2.958 -18.678 1.00 86.00 91 LEU A N 1
ATOM 681 C CA . LEU A 1 91 ? 24.316 -4.216 -17.951 1.00 86.00 91 LEU A CA 1
ATOM 682 C C . LEU A 1 91 ? 23.147 -5.146 -18.270 1.00 86.00 91 LEU A C 1
ATOM 684 O O . LEU A 1 91 ? 22.015 -4.705 -18.415 1.00 86.00 91 LEU A O 1
ATOM 688 N N . HIS A 1 92 ? 23.406 -6.453 -18.260 1.00 78.19 92 HIS A N 1
ATOM 689 C CA . HIS A 1 92 ? 22.375 -7.490 -18.331 1.00 78.19 92 HIS A CA 1
ATOM 690 C C . HIS A 1 92 ? 22.696 -8.615 -17.344 1.00 78.19 92 HIS A C 1
ATOM 692 O O . HIS A 1 92 ? 23.857 -8.860 -17.019 1.00 78.19 92 HIS A O 1
ATOM 698 N N . SER A 1 93 ? 21.660 -9.257 -16.808 1.00 78.50 93 SER A N 1
ATOM 699 C CA . SER A 1 93 ? 21.785 -10.482 -16.013 1.00 78.50 93 SER A CA 1
ATOM 700 C C . SER A 1 93 ? 21.321 -11.662 -16.863 1.00 78.50 93 SER A C 1
ATOM 702 O O . SER A 1 93 ? 20.289 -11.571 -17.521 1.00 78.50 93 SER A O 1
ATOM 704 N N . HIS A 1 94 ? 22.061 -12.770 -16.838 1.00 76.88 94 HIS A N 1
ATOM 705 C CA . HIS A 1 94 ? 21.666 -14.023 -17.496 1.00 76.88 94 HIS A CA 1
ATOM 706 C C . HIS A 1 94 ? 21.080 -15.049 -16.510 1.00 76.88 94 HIS A C 1
ATOM 708 O O . HIS A 1 94 ? 20.833 -16.195 -16.881 1.00 76.88 94 HIS A O 1
ATOM 714 N N . ASN A 1 95 ? 20.854 -14.653 -15.252 1.00 81.25 95 ASN A N 1
ATOM 715 C CA . ASN A 1 95 ? 20.272 -15.526 -14.237 1.00 81.25 95 ASN A CA 1
ATOM 716 C C . ASN A 1 95 ? 18.749 -15.565 -14.395 1.00 81.25 95 ASN A C 1
ATOM 718 O O . ASN A 1 95 ? 18.067 -14.571 -14.153 1.00 81.25 95 ASN A O 1
ATOM 722 N N . PHE A 1 96 ? 18.213 -16.718 -14.790 1.00 78.25 96 PHE A N 1
ATOM 723 C CA . PHE A 1 96 ? 16.773 -16.915 -14.928 1.00 78.25 96 PHE A CA 1
ATOM 724 C C . PHE A 1 96 ? 16.090 -16.931 -13.552 1.00 78.25 96 PHE A C 1
ATOM 726 O O . PHE A 1 96 ? 16.394 -17.787 -12.723 1.00 78.25 96 PHE A O 1
ATOM 733 N N . SER A 1 97 ? 15.164 -15.998 -13.308 1.00 80.12 97 SER A N 1
ATOM 734 C CA . SER A 1 97 ? 14.453 -15.901 -12.024 1.00 80.12 97 SER A CA 1
ATOM 735 C C . SER A 1 97 ? 13.323 -16.925 -11.879 1.00 80.12 97 SER A C 1
ATOM 737 O O . SER A 1 97 ? 12.998 -17.314 -10.764 1.00 80.12 97 SER A O 1
ATOM 739 N N . GLY A 1 98 ? 12.700 -17.349 -12.987 1.00 82.12 98 GLY A N 1
ATOM 740 C CA . GLY A 1 98 ? 11.534 -18.243 -12.985 1.00 82.12 98 GLY A CA 1
ATOM 741 C C . GLY A 1 98 ? 10.243 -17.636 -12.422 1.00 82.12 98 GLY A C 1
ATOM 742 O O . GLY A 1 98 ? 9.223 -18.317 -12.388 1.00 82.12 98 GLY A O 1
ATOM 743 N N . LEU A 1 99 ? 10.268 -16.368 -11.997 1.00 83.56 99 LEU A N 1
ATOM 744 C CA . LEU A 1 99 ? 9.147 -15.710 -11.319 1.00 83.56 99 LEU A CA 1
ATOM 745 C C . LEU A 1 99 ? 8.221 -14.942 -12.275 1.00 83.56 99 LEU A C 1
ATOM 747 O O . LEU A 1 99 ? 7.122 -14.573 -11.871 1.00 83.56 99 LEU A O 1
ATOM 751 N N . ASN A 1 100 ? 8.646 -14.695 -13.524 1.00 83.75 100 ASN A N 1
ATOM 752 C CA . ASN A 1 100 ? 7.931 -13.863 -14.507 1.00 83.75 100 ASN A 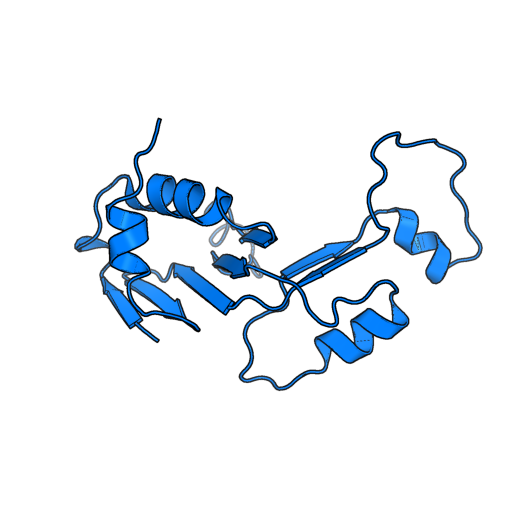CA 1
ATOM 753 C C . ASN A 1 100 ? 7.435 -12.520 -13.927 1.00 83.75 100 ASN A C 1
ATOM 755 O O . ASN A 1 100 ? 6.359 -12.036 -14.275 1.00 83.75 100 ASN A O 1
ATOM 759 N N . TRP A 1 101 ? 8.207 -11.920 -13.017 1.00 88.88 101 TRP A N 1
ATOM 760 C CA . TRP A 1 101 ? 7.883 -10.613 -12.451 1.00 88.88 101 TRP A CA 1
ATOM 761 C C . TRP A 1 101 ? 8.162 -9.492 -13.456 1.00 88.88 101 TRP A C 1
ATOM 763 O O . TRP A 1 101 ? 9.135 -9.584 -14.210 1.00 88.88 101 TRP A O 1
ATOM 773 N N . PRO A 1 102 ? 7.353 -8.420 -13.460 1.00 91.69 102 PRO A N 1
ATOM 774 C CA . PRO A 1 102 ? 7.689 -7.221 -14.212 1.00 91.69 102 PRO A CA 1
ATOM 775 C C . PRO A 1 102 ? 8.915 -6.534 -13.591 1.00 91.69 102 PRO A C 1
ATOM 777 O O . PRO A 1 102 ? 9.171 -6.669 -12.393 1.00 91.69 102 PRO A O 1
ATOM 780 N N . ALA A 1 103 ? 9.656 -5.761 -14.391 1.00 92.12 103 ALA A N 1
ATOM 781 C CA . ALA A 1 103 ? 10.833 -5.030 -13.909 1.00 92.12 103 ALA A CA 1
ATOM 782 C C . ALA A 1 103 ? 10.476 -4.013 -12.809 1.00 92.12 103 ALA A C 1
ATOM 784 O O . ALA A 1 103 ? 11.261 -3.786 -11.883 1.00 92.12 103 ALA A O 1
ATOM 785 N N . LEU A 1 104 ? 9.272 -3.448 -12.889 1.00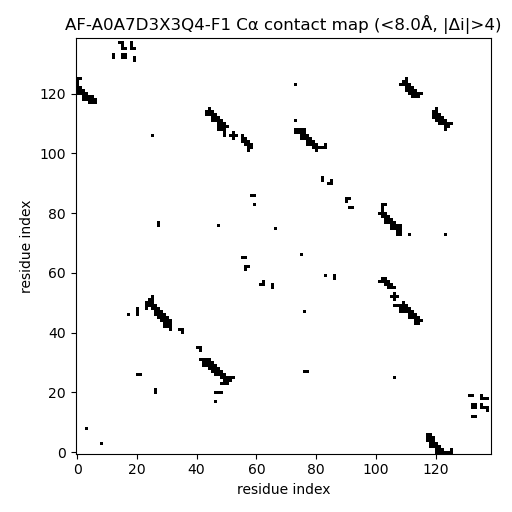 96.00 104 LEU A N 1
ATOM 786 C CA . LEU A 1 104 ? 8.659 -2.592 -11.887 1.00 96.00 104 LEU A CA 1
ATOM 787 C C . LEU A 1 104 ? 7.142 -2.781 -11.877 1.00 96.00 104 LEU A C 1
ATOM 789 O O . LEU A 1 104 ? 6.557 -3.208 -12.870 1.00 96.00 104 LEU A O 1
ATOM 793 N N . HIS A 1 105 ? 6.501 -2.430 -10.766 1.00 96.44 105 HIS A N 1
ATOM 794 C CA . HIS A 1 105 ? 5.042 -2.388 -10.658 1.00 96.44 105 HIS A CA 1
ATOM 795 C C . HIS A 1 105 ? 4.633 -1.299 -9.678 1.00 96.44 105 HIS A C 1
ATOM 797 O O . HIS A 1 105 ? 5.132 -1.278 -8.554 1.00 96.44 105 HIS A O 1
ATOM 803 N N . PHE A 1 106 ? 3.703 -0.432 -10.073 1.00 97.38 106 PHE A N 1
ATOM 804 C CA . PHE A 1 106 ? 3.146 0.608 -9.210 1.00 97.38 106 PHE A CA 1
ATOM 805 C C . PHE A 1 106 ? 1.638 0.742 -9.407 1.00 97.38 106 PHE A C 1
ATOM 807 O O . PHE A 1 106 ? 1.101 0.413 -10.459 1.00 97.38 106 PHE A O 1
ATOM 814 N N . PHE A 1 107 ? 0.951 1.260 -8.394 1.00 97.56 107 PHE A N 1
ATOM 815 C CA . PHE A 1 107 ? -0.474 1.565 -8.443 1.00 97.56 107 PHE A CA 1
ATOM 816 C C . PHE A 1 107 ? -0.802 2.799 -7.600 1.00 97.56 107 PHE A C 1
ATOM 818 O O . PHE A 1 107 ? -0.063 3.177 -6.684 1.00 97.56 107 PHE A O 1
ATOM 825 N N . LEU A 1 108 ? -1.904 3.462 -7.945 1.00 96.25 108 LEU A N 1
ATOM 826 C CA . LEU A 1 108 ? -2.482 4.545 -7.163 1.00 96.25 108 LEU A CA 1
ATOM 827 C C . LEU A 1 108 ? -3.571 3.920 -6.285 1.00 96.25 108 LEU A C 1
ATOM 829 O O . LEU A 1 108 ? -4.529 3.380 -6.835 1.00 96.25 108 LEU A O 1
ATOM 833 N N . PRO A 1 109 ? -3.435 3.934 -4.952 1.00 96.88 109 PRO A N 1
ATOM 834 C CA . PRO A 1 109 ? -4.443 3.343 -4.090 1.00 96.88 109 PRO A CA 1
ATOM 835 C C . PRO A 1 109 ? -5.750 4.134 -4.131 1.00 96.88 109 PRO A C 1
ATOM 837 O O . PRO A 1 109 ? -5.749 5.366 -4.122 1.00 96.88 109 PRO A O 1
ATOM 840 N N . GLU A 1 110 ? -6.865 3.409 -4.113 1.00 96.69 110 GLU A N 1
ATOM 841 C CA . GLU A 1 110 ? -8.196 3.990 -3.929 1.00 96.69 110 GLU A CA 1
ATOM 842 C C . GLU A 1 110 ? -8.518 4.178 -2.449 1.00 96.69 110 GLU A C 1
ATOM 844 O O . GLU A 1 110 ? -9.210 5.130 -2.094 1.00 96.69 110 GLU A O 1
ATOM 849 N N . THR A 1 111 ? -7.980 3.316 -1.584 1.00 97.81 111 THR A N 1
ATOM 850 C CA . THR A 1 111 ? -8.132 3.411 -0.131 1.00 97.81 111 THR A CA 1
ATOM 851 C C . THR A 1 111 ? -6.774 3.280 0.546 1.00 97.81 111 THR A C 1
ATOM 853 O O . THR A 1 111 ? -6.011 2.351 0.274 1.00 97.81 111 THR A O 1
ATOM 856 N N . CYS A 1 112 ? -6.499 4.194 1.474 1.00 98.00 112 CYS A N 1
ATOM 857 C CA . CYS A 1 112 ? -5.316 4.173 2.328 1.00 98.00 112 CYS A CA 1
ATOM 858 C C . CYS A 1 112 ? -5.714 4.196 3.801 1.00 98.00 112 CYS A C 1
ATOM 860 O O . CYS A 1 112 ? -6.541 5.012 4.208 1.00 98.00 112 CYS A O 1
ATOM 862 N N . LEU A 1 113 ? -5.070 3.358 4.604 1.00 98.12 113 LEU A N 1
ATOM 863 C CA . LEU A 1 113 ? -5.140 3.347 6.059 1.00 98.12 113 LEU A CA 1
ATOM 864 C C . LEU A 1 113 ? -3.796 3.811 6.618 1.00 98.12 113 LEU A C 1
ATOM 866 O O . LEU A 1 113 ? -2.775 3.154 6.411 1.00 98.12 113 LEU A O 1
ATOM 870 N N . TYR A 1 114 ? -3.807 4.919 7.351 1.00 96.56 114 TYR A N 1
ATOM 871 C CA . TYR A 1 114 ? -2.645 5.463 8.043 1.00 96.56 114 TYR A CA 1
ATOM 872 C C . TYR A 1 114 ? -2.824 5.296 9.545 1.00 96.56 114 TYR A C 1
ATOM 874 O O . TYR A 1 114 ? -3.788 5.803 10.124 1.00 96.56 114 TYR A O 1
ATOM 882 N N . TRP A 1 115 ? -1.872 4.625 10.186 1.00 94.38 115 TRP A N 1
ATOM 883 C CA . TRP A 1 115 ? -1.832 4.558 11.643 1.00 94.38 115 TRP A CA 1
ATOM 884 C C . TRP A 1 115 ? -1.100 5.781 12.179 1.00 94.38 115 TRP A C 1
ATOM 886 O O . TRP A 1 115 ? 0.092 5.968 11.930 1.00 94.38 115 TRP A O 1
ATOM 896 N N . GLN A 1 116 ? -1.834 6.597 12.922 1.00 92.56 116 GLN A N 1
ATOM 897 C CA . GLN A 1 116 ? -1.322 7.708 13.712 1.00 92.56 116 GLN A CA 1
ATOM 898 C C . GLN A 1 116 ? -1.148 7.246 15.172 1.00 92.56 116 GLN A C 1
ATOM 900 O O . GLN A 1 116 ? -1.516 6.115 15.499 1.00 92.56 116 GLN A O 1
ATOM 905 N N . PRO A 1 117 ? -0.562 8.067 16.064 1.00 90.88 117 PRO A N 1
ATOM 906 C CA . PRO A 1 117 ? -0.316 7.652 17.446 1.00 90.88 117 PRO A CA 1
ATOM 907 C C . PRO A 1 117 ? -1.569 7.203 18.215 1.00 90.88 117 PRO A C 1
ATOM 909 O O . PRO A 1 117 ? -1.496 6.256 18.993 1.00 90.88 117 PRO A O 1
ATOM 912 N N . ASP A 1 118 ? -2.713 7.851 17.991 1.00 95.94 118 ASP A N 1
ATOM 913 C CA . ASP A 1 118 ? -3.964 7.635 18.734 1.00 95.94 118 ASP A CA 1
ATOM 914 C C . ASP A 1 118 ? -5.162 7.263 17.847 1.00 95.94 118 ASP A C 1
ATOM 916 O O . ASP A 1 118 ? -6.227 6.884 18.343 1.00 95.94 118 ASP A O 1
ATOM 920 N N . SER A 1 119 ? -4.999 7.352 16.530 1.00 97.25 119 SER A N 1
ATOM 921 C CA . SER A 1 119 ? -6.085 7.223 15.568 1.00 97.25 119 SER A CA 1
ATOM 922 C C . SER A 1 119 ? -5.657 6.500 14.291 1.00 97.25 119 SER A C 1
ATOM 924 O O . SER A 1 119 ? -4.484 6.417 13.926 1.00 97.25 119 SER A O 1
ATOM 926 N N . LEU A 1 120 ? -6.645 5.932 13.614 1.00 97.75 120 LEU A N 1
ATOM 927 C CA . LEU A 1 120 ? -6.546 5.420 12.262 1.00 97.75 120 LEU A CA 1
ATOM 928 C C . LEU A 1 120 ? -7.203 6.429 11.323 1.00 97.75 120 LEU A C 1
ATOM 930 O O . LEU A 1 120 ? -8.391 6.726 11.462 1.00 97.75 120 LEU A O 1
ATOM 934 N N . LEU A 1 121 ? -6.451 6.919 10.344 1.00 97.62 121 LEU A N 1
ATOM 935 C CA . LEU A 1 121 ? -6.983 7.728 9.254 1.00 97.62 121 LEU A CA 1
ATOM 936 C C . LEU A 1 121 ? -7.228 6.841 8.031 1.00 97.62 121 LEU A C 1
ATOM 938 O O . LEU A 1 121 ? -6.299 6.237 7.502 1.00 97.62 121 LEU A O 1
ATOM 942 N N . ILE A 1 122 ? -8.468 6.817 7.552 1.00 97.50 122 ILE A N 1
ATOM 943 C CA . ILE A 1 122 ? -8.878 6.180 6.300 1.00 97.50 122 ILE A CA 1
ATOM 944 C C . ILE A 1 122 ? -9.089 7.278 5.250 1.00 97.50 122 ILE A C 1
ATOM 946 O O . ILE A 1 122 ? -9.924 8.175 5.412 1.00 97.50 122 ILE A O 1
ATOM 950 N N . GLN A 1 123 ? -8.328 7.231 4.162 1.00 95.88 123 GLN A N 1
ATOM 951 C CA . GLN A 1 123 ? -8.361 8.206 3.071 1.00 95.88 123 GLN A CA 1
ATOM 952 C C . GLN A 1 123 ? -8.741 7.540 1.743 1.00 95.88 123 GLN A C 1
ATOM 954 O O . GLN A 1 123 ? -8.482 6.356 1.551 1.00 95.88 123 GLN A O 1
ATOM 959 N N . GLY A 1 124 ? -9.325 8.322 0.828 1.00 92.19 124 GLY A N 1
ATOM 960 C CA . GLY A 1 124 ? -9.790 7.856 -0.479 1.00 92.19 124 GLY A CA 1
ATOM 961 C C . GLY A 1 124 ? -11.245 7.391 -0.430 1.00 92.19 124 GLY A C 1
ATOM 962 O O . GLY A 1 124 ? -12.082 8.085 0.159 1.00 92.19 124 GLY A O 1
ATOM 963 N N . ALA A 1 125 ? -11.549 6.239 -1.023 1.00 89.81 125 ALA A N 1
ATOM 964 C CA . ALA A 1 125 ? -12.827 5.564 -0.848 1.00 89.81 125 ALA A CA 1
ATOM 965 C C . ALA A 1 125 ? -12.946 5.089 0.608 1.00 89.81 125 ALA A C 1
ATOM 967 O O . ALA A 1 125 ? -12.125 4.308 1.086 1.00 89.81 125 ALA A O 1
ATOM 968 N N . VAL A 1 126 ? -13.936 5.624 1.329 1.00 87.88 126 VAL A N 1
ATOM 969 C CA . VAL A 1 126 ? -14.132 5.377 2.771 1.00 87.88 126 VAL A CA 1
ATOM 970 C C . VAL A 1 126 ? -15.462 4.707 3.107 1.00 87.88 126 VAL A C 1
ATOM 972 O O . VAL A 1 126 ? -15.617 4.216 4.223 1.00 87.88 126 VAL A O 1
ATOM 975 N N . THR A 1 127 ? -16.420 4.697 2.178 1.00 92.31 127 THR A N 1
ATOM 976 C CA . THR A 1 127 ? -17.746 4.105 2.390 1.00 92.31 127 THR A CA 1
ATOM 977 C C . THR A 1 127 ? -17.600 2.618 2.691 1.00 92.31 127 THR A C 1
ATOM 979 O O . THR A 1 127 ? -16.914 1.910 1.961 1.00 92.31 127 THR A O 1
ATOM 982 N N . ASP A 1 128 ? -18.189 2.176 3.801 1.00 93.81 128 ASP A N 1
ATOM 983 C CA . ASP A 1 128 ? -18.202 0.791 4.292 1.00 93.81 128 ASP A CA 1
ATOM 984 C C . ASP A 1 128 ? -16.838 0.131 4.562 1.00 93.81 128 ASP A C 1
ATOM 986 O O . ASP A 1 128 ? -16.803 -0.987 5.066 1.00 93.81 128 ASP A O 1
ATOM 990 N N . VAL A 1 129 ? -15.711 0.819 4.346 1.00 97.31 129 VAL A N 1
ATOM 991 C CA . VAL A 1 129 ? -14.361 0.260 4.551 1.00 97.31 129 VAL A CA 1
ATOM 992 C C . VAL A 1 129 ? -14.164 -0.226 5.984 1.00 97.31 129 VAL A C 1
ATOM 994 O O . VAL A 1 129 ? -13.745 -1.359 6.203 1.00 97.31 129 VAL A O 1
ATOM 997 N N . LEU A 1 130 ? -14.490 0.607 6.980 1.00 97.81 130 LEU A N 1
ATOM 998 C CA . LEU A 1 130 ? -14.327 0.223 8.384 1.00 97.81 130 LEU A CA 1
ATOM 999 C C . LEU A 1 130 ? -15.215 -0.977 8.740 1.00 97.81 130 LEU A C 1
ATOM 1001 O O . LEU A 1 130 ? -14.751 -1.904 9.398 1.00 97.81 130 LEU A O 1
ATOM 1005 N N . ALA A 1 131 ? -16.470 -0.973 8.288 1.00 97.81 131 ALA A N 1
ATOM 1006 C CA . ALA A 1 131 ? -17.406 -2.065 8.531 1.00 97.81 131 ALA A CA 1
ATOM 1007 C C . ALA A 1 131 ? -16.939 -3.370 7.866 1.00 97.81 131 ALA A C 1
ATOM 1009 O O . ALA A 1 131 ? -16.959 -4.417 8.507 1.00 97.81 131 ALA A O 1
ATOM 1010 N N . ALA A 1 132 ? -16.445 -3.301 6.626 1.00 98.00 132 ALA A N 1
ATOM 1011 C CA . ALA A 1 132 ? -15.901 -4.441 5.896 1.00 98.00 132 ALA A CA 1
ATOM 1012 C C . ALA A 1 132 ? -14.663 -5.031 6.589 1.00 98.00 132 ALA A C 1
ATOM 1014 O O . ALA A 1 132 ? -14.563 -6.249 6.741 1.00 98.00 132 ALA A O 1
ATOM 1015 N N . ILE A 1 133 ? -13.755 -4.179 7.081 1.00 98.31 133 ILE A N 1
ATOM 1016 C CA . ILE A 1 133 ? -12.595 -4.625 7.861 1.00 98.31 133 ILE A CA 1
ATOM 1017 C C . ILE A 1 133 ? -13.055 -5.308 9.150 1.00 98.31 133 ILE A C 1
ATOM 1019 O O . ILE A 1 133 ? -12.612 -6.410 9.449 1.00 98.31 133 ILE A O 1
ATOM 1023 N N . LEU A 1 134 ? -13.966 -4.697 9.911 1.00 98.12 134 LEU A N 1
ATOM 1024 C CA . LEU A 1 134 ? -14.453 -5.281 11.165 1.00 98.12 134 LEU A CA 1
ATOM 1025 C C . LEU A 1 134 ? -15.186 -6.615 10.951 1.00 98.12 134 LEU A C 1
ATOM 1027 O O . LEU A 1 134 ? -15.084 -7.501 11.797 1.00 98.12 134 LEU A O 1
ATOM 1031 N N . ALA A 1 135 ? -15.873 -6.779 9.819 1.00 98.06 135 ALA A N 1
ATOM 1032 C CA . ALA A 1 135 ? -16.541 -8.020 9.435 1.00 98.06 135 ALA A CA 1
ATOM 1033 C C . ALA A 1 135 ? -15.585 -9.103 8.902 1.00 98.06 135 ALA A C 1
ATOM 1035 O O . ALA A 1 135 ? -15.989 -10.255 8.771 1.00 98.06 135 ALA A O 1
ATOM 1036 N N . THR A 1 136 ? -14.333 -8.762 8.583 1.00 98.06 136 THR A N 1
ATOM 1037 C CA . THR A 1 136 ? 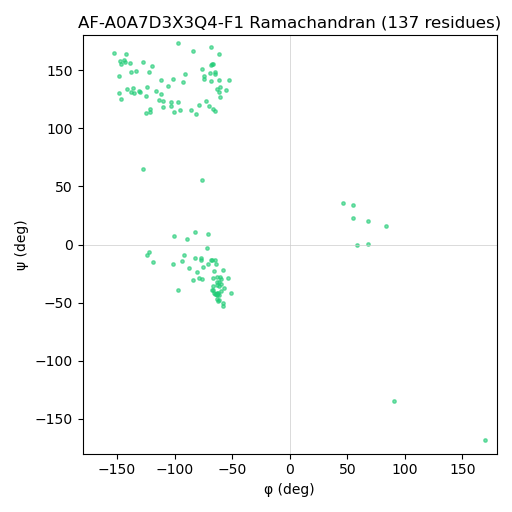-13.366 -9.722 8.040 1.00 98.06 136 THR A CA 1
ATOM 1038 C C . THR A 1 136 ? -12.901 -10.679 9.130 1.00 98.06 136 THR A C 1
ATOM 1040 O O . THR A 1 136 ? -12.390 -10.248 10.164 1.00 98.06 136 THR A O 1
ATOM 1043 N N . GLU A 1 137 ? -13.073 -11.980 8.901 1.00 94.69 137 GLU A N 1
ATOM 1044 C CA . GLU A 1 137 ? -12.574 -13.037 9.782 1.00 94.69 137 GLU A CA 1
ATOM 1045 C C . GLU A 1 137 ? -11.058 -13.189 9.641 1.00 94.69 137 GLU A C 1
ATOM 1047 O O . GLU A 1 137 ? -10.509 -13.071 8.546 1.00 94.69 137 GLU A O 1
ATOM 1052 N N . VAL A 1 138 ? -10.382 -13.452 10.757 1.00 91.56 138 VAL A N 1
ATOM 1053 C CA . VAL A 1 138 ? -8.943 -13.739 10.800 1.00 91.56 138 VAL A CA 1
ATOM 1054 C C . VAL A 1 138 ? -8.731 -15.205 11.189 1.00 91.56 138 VAL A C 1
ATOM 1056 O O . VAL A 1 138 ? -9.503 -15.692 12.019 1.00 91.56 138 VAL A O 1
ATOM 1059 N N . PRO A 1 139 ? -7.748 -15.904 10.588 1.00 80.50 139 PRO A N 1
ATOM 1060 C CA . PRO A 1 139 ? -7.428 -17.294 10.923 1.00 80.50 139 PRO A CA 1
ATOM 1061 C C . PRO A 1 139 ? -7.008 -17.512 12.380 1.00 80.50 139 PRO A C 1
ATOM 1063 O O . PRO A 1 139 ? -6.430 -16.575 12.982 1.00 80.50 139 PRO A O 1
#

Radius of gyration: 17.37 Å; Cα contacts (8 Å, |Δi|>4): 203; chains: 1; bounding box: 43×35×42 Å

Sequence (139 aa):
MLTVPLASLPADFRARALQWAAQFPHCAYYEPNNLQASAAGTFTRLLAVAPAAPGAPTSLAELTAYLDGPPHLPPRCGFLTYDIKNEIEALHSHNFSGLNWPALHFFLPETCLYWQPDSLLIQGAVTDVLAAILATEVP

pLDDT: mean 91.84, std 7.27, range [67.44, 98.56]

Nearest PDB structures (foldseek):
  3h9m-assembly1_A  TM=8.087E-01  e=2.921E-06  Cytophaga hutchinsonii ATCC 33406
  3rv7-assembly3_C  TM=5.393E-01  e=3.270E-02  Mycobacterium tuberculosis
  3rv8-assembly2_B  TM=5.565E-01  e=8.359E-02  Mycobacterium tuberculosis
  3rv6-assembly1_A  TM=5.496E-01  e=2.275E-01  Mycobacterium tuberculosis
  8qn5-assembly1_A  TM=4.682E-01  e=3.111E-01  Mycobacterium tuberculosis H37Rv

Solvent-accessible surface area (backbone atoms only — not comparable to full-atom values): 8400 Å² total; per-residue (Å²): 106,49,78,42,54,47,87,78,51,62,94,60,46,66,57,12,43,53,55,47,40,66,74,33,88,37,61,47,76,44,74,46,82,82,39,63,87,83,38,87,88,59,62,73,37,34,40,35,28,20,86,60,47,87,85,44,38,77,47,72,73,47,38,54,64,64,67,70,50,67,88,88,56,72,72,74,44,70,54,74,44,81,68,47,50,48,82,79,42,104,52,85,81,89,75,82,79,89,69,88,71,67,51,36,46,45,32,59,47,45,29,36,40,35,64,53,100,63,31,36,39,35,34,63,67,50,83,64,46,67,59,52,24,73,69,34,77,66,135

Mean predicted aligned error: 4.68 Å

Secondary structure (DSSP, 8-state):
-EEEEGGGS-TTHHHHHHHHHTTSSEEEEE--TTGGGT-TTPPP-EEEEES--TT--SSHHHHHHHHTS-TTSPPPEEEE-GGGHHHHSS-------SS---SEEEE--SEEEEE-SSEEEEEES-TTHHHHHHH----

Foldseek 3Di:
DDKFFPVPDDPCLVLLLVLLQVVAPDWDFQDQVPCVVVDPPGDFGKIFGDNDAPQKDQAPVSVVVVQPDDPPFDHKDWDADPQNVVVVDVDDDPDDPVPPDGRITIGGGQWMWTDDPGIIDIDHPDPCSSVSSNPGDGD